Protein AF-A0AA44XN83-F1 (afdb_monomer_lite)

Organism: Acinetobacter baumannii (NCBI:txid470)

Foldseek 3Di:
DDDDDPFDKDWDWDDDPPDDIDIDIDTPDDCPVPDAQPDKDWDWDADPNDTPDIDIDGGD

Secondary structure (DSSP, 8-state):
-PPPP---EEEEEE--TTSS-EEEEEESS--TTSPTTT-EEEEEEEETTEEEEEEEEE--

Sequence (60 aa):
MEGAAVATLTCAALSQSTQKGWLNVKSGASTATWPLGLCQMDIKAVVGGVIQHTETLVFQ

Structure (mmCIF, N/CA/C/O backbone):
data_AF-A0AA44XN83-F1
#
_entry.id   AF-A0AA44XN83-F1
#
loop_
_atom_site.group_PDB
_atom_site.id
_atom_site.type_symbol
_atom_site.label_atom_id
_atom_site.label_alt_id
_atom_site.label_comp_id
_atom_site.label_asym_id
_atom_site.label_entity_id
_atom_site.label_seq_id
_atom_site.pdbx_PDB_ins_code
_atom_site.Cartn_x
_atom_site.Cartn_y
_atom_site.Cartn_z
_atom_site.occupancy
_atom_site.B_iso_or_equiv
_atom_site.auth_seq_id
_atom_site.auth_comp_id
_atom_site.auth_asym_id
_atom_site.auth_atom_id
_atom_site.pdbx_PDB_model_num
ATOM 1 N N . MET A 1 1 ? -0.601 4.055 -22.357 1.00 46.84 1 MET A N 1
ATOM 2 C CA . MET A 1 1 ? 0.137 2.859 -21.902 1.00 46.84 1 MET A CA 1
ATOM 3 C C . MET A 1 1 ? -0.709 2.203 -20.835 1.00 46.84 1 MET A C 1
ATOM 5 O O . MET A 1 1 ? -1.088 2.893 -19.898 1.00 46.84 1 MET A O 1
ATOM 9 N N . GLU A 1 2 ? -1.076 0.938 -21.014 1.00 67.12 2 GLU A N 1
ATOM 10 C CA . GLU A 1 2 ? -1.742 0.172 -19.958 1.00 67.12 2 GLU A CA 1
ATOM 11 C C . GLU A 1 2 ? -0.741 -0.107 -18.833 1.00 67.12 2 GLU A C 1
ATOM 13 O O . GLU A 1 2 ? 0.403 -0.484 -19.092 1.00 67.12 2 GLU A O 1
ATOM 18 N N . GLY A 1 3 ? -1.149 0.136 -17.589 1.00 67.06 3 GLY A N 1
ATOM 19 C CA . GLY A 1 3 ? -0.349 -0.215 -16.421 1.00 67.06 3 GLY A CA 1
ATOM 20 C C . GLY A 1 3 ? -0.379 -1.724 -16.191 1.00 67.06 3 GLY A C 1
ATOM 21 O O . GLY A 1 3 ? -1.434 -2.345 -16.289 1.00 67.06 3 GLY A O 1
ATOM 22 N N . ALA A 1 4 ? 0.769 -2.313 -15.861 1.00 80.88 4 ALA A N 1
ATOM 23 C CA . ALA A 1 4 ? 0.843 -3.692 -15.393 1.00 80.88 4 ALA A CA 1
ATOM 24 C C . ALA A 1 4 ? 0.789 -3.727 -13.860 1.00 80.88 4 ALA A C 1
ATOM 26 O O . ALA A 1 4 ? 1.382 -2.878 -13.192 1.00 80.88 4 ALA A O 1
ATOM 27 N N . ALA A 1 5 ? 0.105 -4.720 -13.289 1.00 80.81 5 ALA A N 1
ATOM 28 C CA . ALA A 1 5 ? 0.158 -4.953 -11.851 1.00 80.81 5 ALA A CA 1
ATOM 29 C C . ALA A 1 5 ? 1.581 -5.379 -11.452 1.00 80.81 5 ALA A C 1
ATOM 31 O O . ALA A 1 5 ? 2.078 -6.402 -11.915 1.00 80.81 5 ALA A O 1
ATOM 32 N N . VAL A 1 6 ? 2.232 -4.591 -10.593 1.00 81.00 6 VAL A N 1
ATOM 33 C CA . VAL A 1 6 ? 3.628 -4.821 -10.170 1.00 81.00 6 VAL A CA 1
ATOM 34 C C . VAL A 1 6 ? 3.751 -5.484 -8.796 1.00 81.00 6 VAL A C 1
ATOM 36 O O . VAL A 1 6 ? 4.799 -6.042 -8.482 1.00 81.00 6 VAL A O 1
ATOM 39 N N . ALA A 1 7 ? 2.699 -5.443 -7.972 1.00 84.75 7 ALA A N 1
ATOM 40 C CA . ALA A 1 7 ? 2.653 -6.113 -6.675 1.00 84.75 7 ALA A CA 1
ATOM 41 C C . ALA A 1 7 ? 1.212 -6.280 -6.169 1.00 84.75 7 ALA A C 1
ATOM 43 O O . ALA A 1 7 ? 0.324 -5.501 -6.511 1.00 84.75 7 ALA A O 1
ATOM 44 N N . THR A 1 8 ? 1.000 -7.267 -5.295 1.00 85.69 8 THR A N 1
ATOM 45 C CA . THR A 1 8 ? -0.207 -7.356 -4.456 1.00 85.69 8 THR A CA 1
ATOM 46 C C . THR A 1 8 ? 0.029 -6.598 -3.153 1.00 85.69 8 THR A C 1
ATOM 48 O O . THR A 1 8 ? 1.098 -6.732 -2.559 1.00 85.69 8 THR A O 1
ATOM 51 N N . LEU A 1 9 ? -0.957 -5.832 -2.685 1.00 85.50 9 LEU A N 1
ATOM 52 C CA . LEU A 1 9 ? -0.929 -5.218 -1.358 1.00 85.50 9 LEU A CA 1
ATOM 53 C C . LEU A 1 9 ? -1.646 -6.122 -0.353 1.00 85.50 9 LEU A C 1
ATOM 55 O O . LEU A 1 9 ? -2.739 -6.619 -0.613 1.00 85.50 9 LEU A O 1
ATOM 59 N N . THR A 1 10 ? -1.035 -6.311 0.809 1.00 85.06 10 THR A N 1
ATOM 60 C CA . THR A 1 10 ? -1.627 -7.019 1.947 1.00 85.06 10 THR A CA 1
ATOM 61 C C . THR A 1 10 ? -2.006 -6.014 3.021 1.00 85.06 10 THR A C 1
ATOM 63 O O . THR A 1 10 ? -1.313 -5.017 3.214 1.00 85.06 10 THR A O 1
ATOM 66 N N . CYS A 1 11 ? -3.118 -6.266 3.705 1.00 83.56 11 CYS A N 1
ATOM 67 C CA . CYS A 1 11 ? -3.638 -5.402 4.753 1.00 83.56 11 CYS A CA 1
ATOM 68 C C . CYS A 1 11 ? -3.814 -6.217 6.033 1.00 83.56 11 CYS A C 1
ATOM 70 O O . CYS A 1 11 ? -4.450 -7.271 6.014 1.00 83.56 11 CYS A O 1
ATOM 72 N N . ALA A 1 12 ? -3.251 -5.733 7.135 1.00 82.12 12 ALA A N 1
ATOM 73 C CA . ALA A 1 12 ? -3.414 -6.336 8.449 1.00 82.12 12 ALA A CA 1
ATOM 74 C C . ALA A 1 12 ? -3.940 -5.294 9.434 1.00 82.12 12 ALA A C 1
ATOM 76 O O . ALA A 1 12 ? -3.436 -4.169 9.487 1.00 82.12 12 ALA A O 1
ATOM 77 N N . ALA A 1 13 ? -4.935 -5.677 10.236 1.00 79.00 13 ALA A N 1
ATOM 78 C CA . ALA A 1 13 ? -5.378 -4.851 11.347 1.00 79.00 13 ALA A CA 1
ATOM 79 C C . ALA A 1 13 ? -4.216 -4.651 12.325 1.00 79.00 13 ALA A C 1
ATOM 81 O O . ALA A 1 13 ? -3.604 -5.613 12.791 1.00 79.00 13 ALA A O 1
ATOM 82 N N . LEU A 1 14 ? -3.920 -3.393 12.632 1.00 76.31 14 LEU A N 1
ATOM 83 C CA . LEU A 1 14 ? -2.951 -3.013 13.640 1.00 76.31 14 LEU A CA 1
ATOM 84 C C . LEU A 1 14 ? -3.720 -2.452 14.835 1.00 76.31 14 LEU A C 1
ATOM 86 O O . LEU A 1 14 ? -4.172 -1.307 14.838 1.00 76.31 14 LEU A O 1
ATOM 90 N N . SER A 1 15 ? -3.886 -3.300 15.848 1.00 69.50 15 SER A N 1
ATOM 91 C CA . SER A 1 15 ? -4.472 -2.911 17.127 1.00 69.50 15 SER A CA 1
ATOM 92 C C . SER A 1 15 ? -3.357 -2.496 18.080 1.00 69.50 15 SER A C 1
ATOM 94 O O . SER A 1 15 ? -2.587 -3.338 18.540 1.00 69.50 15 SER A O 1
ATOM 96 N N . GLN A 1 16 ? -3.274 -1.203 18.386 1.00 65.62 16 GLN A N 1
ATOM 97 C CA . GLN A 1 16 ? -2.445 -0.670 19.466 1.00 65.62 16 GLN A CA 1
ATOM 98 C C . GLN A 1 16 ? -3.374 -0.148 20.560 1.00 65.62 16 GLN A C 1
ATOM 100 O O . GLN A 1 16 ? -4.342 0.549 20.269 1.00 65.62 16 GLN A O 1
ATOM 105 N N . SER A 1 17 ? -3.098 -0.494 21.819 1.00 67.81 17 SER A N 1
ATOM 106 C CA . SER A 1 17 ? -4.000 -0.254 22.958 1.00 67.81 17 SER A CA 1
ATOM 107 C C . SER A 1 17 ? -4.330 1.221 23.226 1.00 67.81 17 SER A C 1
ATOM 109 O O . SER A 1 17 ? -5.248 1.503 23.990 1.00 67.81 17 SER A O 1
ATOM 111 N N . THR A 1 18 ? -3.610 2.161 22.610 1.00 67.44 18 THR A N 1
ATOM 112 C CA . THR A 1 18 ? -3.716 3.605 22.859 1.00 67.44 18 THR A CA 1
ATOM 113 C C . THR A 1 18 ? -4.171 4.428 21.650 1.00 67.44 18 THR A C 1
ATOM 115 O O . THR A 1 18 ? -4.256 5.651 21.758 1.00 67.44 18 THR A O 1
ATOM 118 N N . GLN A 1 19 ? -4.485 3.815 20.502 1.00 58.00 19 GLN A N 1
ATOM 119 C CA . GLN A 1 19 ? -4.916 4.545 19.302 1.00 58.00 19 GLN A CA 1
ATOM 120 C C . GLN A 1 19 ? -6.140 3.904 18.633 1.00 58.00 19 GLN A C 1
ATOM 122 O O . GLN A 1 19 ? -6.331 2.691 18.683 1.00 58.00 19 GLN A O 1
ATOM 127 N N . LYS A 1 20 ? -6.977 4.739 17.988 1.00 66.81 20 LYS A N 1
ATOM 128 C CA . LYS A 1 20 ? -8.082 4.297 17.106 1.00 66.81 20 LYS A CA 1
ATOM 129 C C . LYS A 1 20 ? -7.539 3.270 16.109 1.00 66.81 20 LYS A C 1
ATOM 131 O O . LYS A 1 20 ? -6.454 3.510 15.624 1.00 66.81 20 LYS A O 1
ATOM 136 N N . GLY A 1 21 ? -8.242 2.176 15.806 1.00 70.88 21 GLY A N 1
ATOM 137 C CA . GLY A 1 21 ? -7.694 1.058 15.014 1.00 70.88 21 GLY A CA 1
ATOM 138 C C . GLY A 1 21 ? -7.056 1.467 13.676 1.00 70.88 21 GLY A C 1
ATOM 139 O O . GLY A 1 21 ? -7.638 2.249 12.926 1.00 70.88 21 GLY A O 1
ATOM 140 N N . TRP A 1 22 ? -5.870 0.924 13.384 1.00 73.19 22 TRP A N 1
ATOM 141 C CA . TRP A 1 22 ? -5.104 1.197 12.161 1.00 73.19 22 TRP A CA 1
ATOM 142 C C . TRP A 1 22 ? -5.134 -0.009 11.222 1.00 73.19 22 TRP A C 1
ATOM 144 O O . TRP A 1 22 ? -5.335 -1.149 11.645 1.00 73.19 22 TRP A O 1
ATOM 154 N N . LEU A 1 23 ? -4.866 0.240 9.942 1.00 77.25 23 LEU A N 1
ATOM 155 C CA . LEU A 1 23 ? -4.580 -0.791 8.951 1.00 77.25 23 LEU A CA 1
ATOM 156 C C . LEU A 1 23 ? -3.137 -0.625 8.481 1.00 77.25 23 LEU A C 1
ATOM 158 O O . LEU A 1 23 ? -2.747 0.448 8.030 1.00 77.25 23 LEU A O 1
ATOM 162 N N . ASN A 1 24 ? -2.344 -1.687 8.589 1.00 79.69 24 ASN A N 1
ATOM 163 C CA . ASN A 1 24 ? -0.997 -1.721 8.042 1.00 79.69 24 ASN A CA 1
ATOM 164 C C . ASN A 1 24 ? -1.049 -2.317 6.6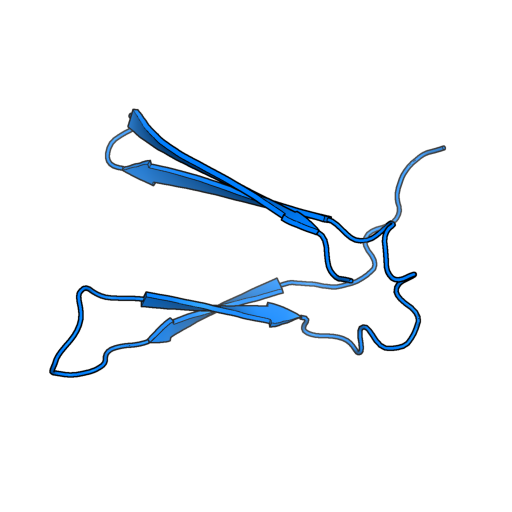34 1.00 79.69 24 ASN A C 1
ATOM 166 O O . ASN A 1 24 ? -1.399 -3.491 6.483 1.00 79.69 24 ASN A O 1
ATOM 170 N N . VAL A 1 25 ? -0.710 -1.515 5.624 1.00 83.94 25 VAL A N 1
ATOM 171 C CA . VAL A 1 25 ? -0.691 -1.935 4.219 1.00 83.94 25 VAL A CA 1
ATOM 172 C C . VAL A 1 25 ? 0.750 -2.154 3.776 1.00 83.94 25 VAL A C 1
ATOM 174 O O . VAL A 1 25 ? 1.579 -1.254 3.881 1.00 83.94 25 VAL A O 1
ATOM 177 N N . LYS A 1 26 ? 1.060 -3.355 3.279 1.00 83.94 26 LYS A N 1
ATOM 178 C CA . LYS A 1 26 ? 2.404 -3.726 2.815 1.00 83.94 26 LYS A CA 1
ATOM 179 C C . LYS A 1 26 ? 2.362 -4.333 1.424 1.00 83.94 26 LYS A C 1
ATOM 181 O O . LYS A 1 26 ? 1.505 -5.169 1.137 1.00 83.94 26 LYS A O 1
ATOM 186 N N . SER A 1 27 ? 3.330 -3.968 0.589 1.00 85.88 27 SER A N 1
ATOM 187 C CA . SER A 1 27 ? 3.576 -4.668 -0.672 1.00 85.88 27 SER A CA 1
ATOM 188 C C . SER A 1 27 ? 4.037 -6.104 -0.415 1.00 85.88 27 SER A C 1
ATOM 190 O O . SER A 1 27 ? 4.868 -6.350 0.457 1.00 85.88 27 SER A O 1
ATOM 192 N N . GLY A 1 28 ? 3.502 -7.046 -1.191 1.00 85.75 28 GLY A N 1
ATOM 193 C CA . GLY A 1 28 ? 3.919 -8.449 -1.210 1.00 85.75 28 GLY A CA 1
ATOM 194 C C . GLY A 1 28 ? 5.176 -8.713 -2.046 1.00 85.75 28 GLY A C 1
ATOM 195 O O . GLY A 1 28 ? 5.692 -9.826 -2.024 1.00 85.75 28 GLY A O 1
ATOM 196 N N . ALA A 1 29 ? 5.674 -7.709 -2.772 1.00 87.38 29 ALA A N 1
ATOM 197 C CA . ALA A 1 29 ? 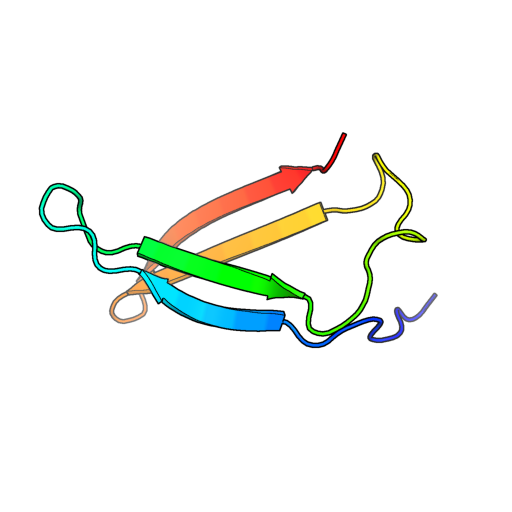6.923 -7.762 -3.530 1.00 87.38 29 ALA A CA 1
ATOM 198 C C . ALA A 1 29 ? 7.819 -6.558 -3.196 1.00 87.38 29 ALA A C 1
ATOM 200 O O . ALA A 1 29 ? 7.344 -5.538 -2.689 1.00 87.38 29 ALA A O 1
ATOM 201 N N . SER A 1 30 ? 9.118 -6.670 -3.489 1.00 86.12 30 SER A N 1
ATOM 202 C CA . SER A 1 30 ? 10.060 -5.563 -3.297 1.00 86.12 30 SER A CA 1
ATOM 203 C C . SER A 1 30 ? 9.656 -4.348 -4.133 1.00 86.12 30 SER A C 1
ATOM 205 O O . SER A 1 30 ? 9.413 -4.465 -5.332 1.00 86.12 30 SER A O 1
ATOM 207 N N . THR A 1 31 ? 9.634 -3.176 -3.503 1.00 86.38 31 THR A N 1
ATOM 208 C CA . THR A 1 31 ? 9.400 -1.886 -4.164 1.00 86.38 31 THR A CA 1
ATOM 209 C C . THR A 1 31 ? 10.711 -1.176 -4.513 1.00 86.38 31 THR A C 1
ATOM 211 O O . THR A 1 31 ? 10.702 0.001 -4.839 1.00 86.38 31 THR A O 1
ATOM 214 N N . ALA A 1 32 ? 11.864 -1.851 -4.448 1.00 87.25 32 ALA A N 1
ATOM 215 C CA . ALA A 1 32 ? 13.168 -1.205 -4.646 1.00 87.25 32 ALA A CA 1
ATOM 216 C C . ALA A 1 32 ? 13.360 -0.591 -6.047 1.00 87.25 32 ALA A C 1
ATOM 218 O O . ALA A 1 32 ? 14.160 0.323 -6.214 1.00 87.25 32 ALA A O 1
ATOM 219 N N . THR A 1 33 ? 12.641 -1.088 -7.055 1.00 86.38 33 THR A N 1
ATOM 220 C CA . THR A 1 33 ? 12.704 -0.583 -8.437 1.00 86.38 33 THR A CA 1
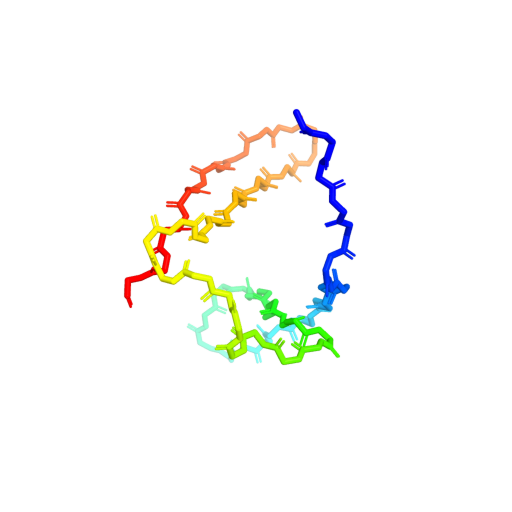ATOM 221 C C . THR A 1 33 ? 11.622 0.447 -8.748 1.00 86.38 33 THR A C 1
ATOM 223 O O . THR A 1 33 ? 11.490 0.873 -9.894 1.00 86.38 33 THR A O 1
ATOM 226 N N . TRP A 1 34 ? 10.797 0.799 -7.763 1.00 86.88 34 TRP A N 1
ATOM 227 C CA . TRP A 1 34 ? 9.694 1.733 -7.933 1.00 86.88 34 TRP A CA 1
ATOM 228 C C . TRP A 1 34 ? 10.261 3.156 -8.005 1.00 86.88 34 TRP A C 1
ATOM 230 O O . TRP A 1 34 ? 10.955 3.566 -7.071 1.00 86.88 34 TRP A O 1
ATOM 240 N N . PRO A 1 35 ? 10.030 3.909 -9.096 1.00 82.94 35 PRO A N 1
ATOM 241 C CA . PRO A 1 35 ? 10.643 5.221 -9.242 1.00 82.94 35 PRO A CA 1
ATOM 242 C C . PRO A 1 35 ? 10.088 6.210 -8.208 1.00 82.94 35 PRO A C 1
ATOM 244 O O . PRO A 1 35 ? 8.901 6.547 -8.223 1.00 82.94 35 PRO A O 1
ATOM 247 N N . LEU A 1 36 ? 10.962 6.703 -7.329 1.00 83.44 36 LEU A N 1
ATOM 248 C CA . LEU A 1 36 ? 10.633 7.768 -6.378 1.00 83.44 36 LEU A CA 1
ATOM 249 C C . LEU A 1 36 ? 10.105 9.007 -7.120 1.00 83.44 36 LEU A C 1
ATOM 251 O O . LEU A 1 36 ? 10.532 9.308 -8.236 1.00 83.44 36 LEU A O 1
ATOM 255 N N . GLY A 1 37 ? 9.128 9.695 -6.528 1.00 80.38 37 GLY A N 1
ATOM 256 C CA . GLY A 1 37 ? 8.439 10.842 -7.131 1.00 80.38 37 GLY A CA 1
ATOM 257 C C . GLY A 1 37 ? 7.414 10.500 -8.221 1.00 80.38 37 GLY A C 1
ATOM 258 O O . GLY A 1 37 ? 6.606 11.358 -8.569 1.00 80.38 37 GLY A O 1
ATOM 259 N N . LEU A 1 38 ? 7.400 9.265 -8.734 1.00 79.75 38 LEU A N 1
ATOM 260 C CA . LEU A 1 38 ? 6.367 8.769 -9.658 1.00 79.75 38 LEU A CA 1
ATOM 261 C C . LEU A 1 38 ? 5.454 7.725 -9.008 1.00 79.75 38 LEU A C 1
ATOM 263 O O . LEU A 1 38 ? 4.395 7.403 -9.546 1.00 79.75 38 LEU A O 1
ATOM 267 N N . CYS A 1 39 ? 5.854 7.191 -7.855 1.00 81.94 39 CYS A N 1
ATOM 268 C CA . CYS A 1 39 ? 5.029 6.279 -7.084 1.00 81.94 39 CYS A CA 1
ATOM 269 C C . CYS A 1 39 ? 4.065 7.040 -6.179 1.00 81.94 39 CYS A C 1
ATOM 271 O O . CYS A 1 39 ? 4.469 7.818 -5.313 1.00 81.94 39 CYS A O 1
ATOM 273 N N . GLN A 1 40 ? 2.784 6.749 -6.379 1.00 79.81 40 GLN A N 1
ATOM 274 C CA . GLN A 1 40 ? 1.666 7.337 -5.663 1.00 79.81 40 GLN A CA 1
ATOM 275 C C . GLN A 1 40 ? 0.783 6.231 -5.077 1.00 79.81 40 GLN A C 1
ATOM 277 O O . GLN A 1 40 ? 0.570 5.197 -5.715 1.00 79.81 40 GLN A O 1
ATOM 282 N N . MET A 1 41 ? 0.250 6.457 -3.877 1.00 80.25 41 MET A N 1
ATOM 283 C CA . MET A 1 41 ? -0.803 5.637 -3.285 1.00 80.25 41 MET A CA 1
ATOM 284 C C . MET A 1 41 ? -2.027 6.499 -2.994 1.00 80.25 41 MET A C 1
ATOM 286 O O . MET A 1 41 ? -1.942 7.446 -2.217 1.00 80.25 41 MET A O 1
ATOM 290 N N . ASP A 1 42 ? -3.166 6.123 -3.572 1.00 74.62 42 ASP A N 1
ATOM 291 C CA . ASP A 1 42 ? -4.459 6.727 -3.264 1.00 74.62 42 ASP A CA 1
ATOM 292 C C . ASP A 1 42 ? -5.220 5.837 -2.278 1.00 74.62 42 ASP A C 1
ATOM 294 O O . ASP A 1 42 ? -5.568 4.692 -2.583 1.00 74.62 42 ASP A O 1
ATOM 298 N N . ILE A 1 43 ? -5.478 6.353 -1.075 1.00 76.38 43 ILE A N 1
ATOM 299 C CA . ILE A 1 43 ? -6.252 5.648 -0.049 1.00 76.38 43 ILE A CA 1
ATOM 300 C C . ILE A 1 43 ? -7.642 6.257 0.010 1.00 76.38 43 ILE A C 1
ATOM 302 O O . ILE A 1 43 ? -7.799 7.418 0.372 1.00 76.38 43 ILE A O 1
ATOM 306 N N . LYS A 1 44 ? -8.664 5.447 -0.279 1.00 74.06 44 LYS A N 1
ATOM 307 C CA . LYS A 1 44 ? -10.073 5.828 -0.155 1.00 74.06 44 LYS A CA 1
ATOM 308 C C . LYS A 1 44 ? -10.754 4.988 0.918 1.00 74.06 44 LYS A C 1
ATOM 310 O O . LYS A 1 44 ? -10.967 3.792 0.731 1.00 74.06 44 LYS A O 1
ATOM 315 N N . ALA A 1 45 ? -11.145 5.622 2.020 1.00 74.62 45 ALA A N 1
ATOM 316 C CA . ALA A 1 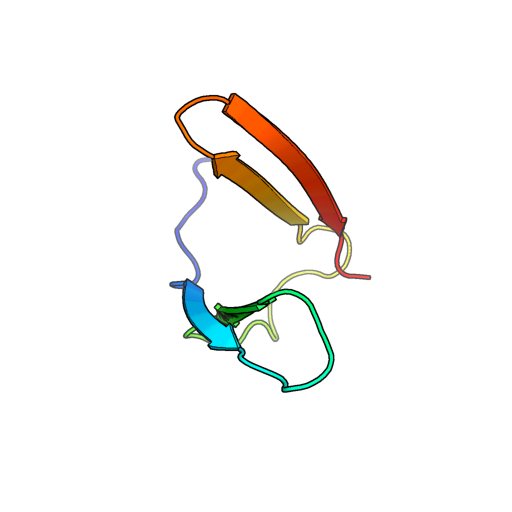45 ? -11.920 4.969 3.071 1.00 74.62 45 ALA A CA 1
ATOM 317 C C . ALA A 1 45 ? -13.420 5.196 2.846 1.00 74.62 45 ALA A C 1
ATOM 319 O O . ALA A 1 45 ? -13.882 6.339 2.780 1.00 74.62 45 ALA A O 1
ATOM 320 N N . VAL A 1 46 ? -14.185 4.106 2.754 1.00 75.25 46 VAL A N 1
ATOM 321 C CA . VAL A 1 46 ? -15.649 4.136 2.641 1.00 75.25 46 VAL A CA 1
ATOM 322 C C . VAL A 1 46 ? -16.252 3.400 3.833 1.00 75.25 46 VAL A C 1
ATOM 324 O O . VAL A 1 46 ? -15.977 2.220 4.032 1.00 75.25 46 VAL A O 1
ATOM 327 N N . VAL A 1 47 ? -17.085 4.083 4.618 1.00 78.00 47 VAL A N 1
ATOM 328 C CA . VAL A 1 47 ? -17.760 3.522 5.799 1.00 78.00 47 VAL A CA 1
ATOM 329 C C . VAL A 1 47 ? -19.263 3.650 5.595 1.00 78.00 47 VAL A C 1
ATOM 331 O O . VAL A 1 47 ? -19.770 4.755 5.417 1.00 78.00 47 VAL A O 1
ATOM 334 N N . GLY A 1 48 ? -19.977 2.520 5.561 1.00 83.69 48 GLY A N 1
ATOM 335 C CA . GLY A 1 48 ? -21.428 2.510 5.327 1.00 83.69 48 GLY A CA 1
ATOM 336 C C 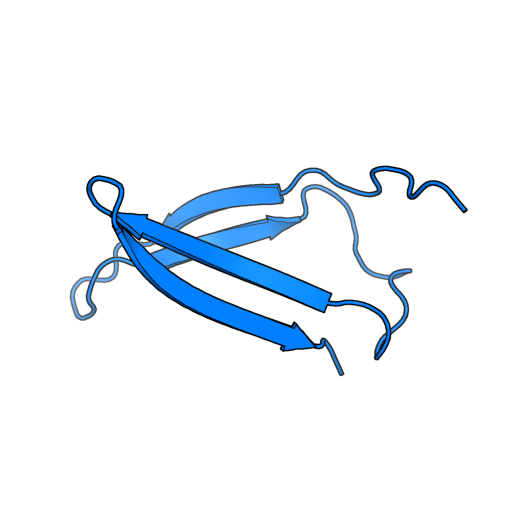. GLY A 1 48 ? -21.845 3.131 3.986 1.00 83.69 48 GLY A C 1
ATOM 337 O O . GLY A 1 48 ? -22.897 3.751 3.903 1.00 83.69 48 GLY A O 1
ATOM 338 N N . GLY A 1 49 ? -21.001 3.032 2.953 1.00 82.56 49 GLY A N 1
ATOM 339 C CA . GLY A 1 49 ? -21.241 3.640 1.637 1.00 82.56 49 GLY A CA 1
ATOM 340 C C . GLY A 1 49 ? -20.834 5.116 1.516 1.00 82.56 49 GLY A C 1
ATOM 341 O O . GLY A 1 49 ? -20.819 5.643 0.407 1.00 82.56 49 GLY A O 1
ATOM 342 N N . VAL A 1 50 ? -20.439 5.773 2.612 1.00 79.31 50 VAL A N 1
ATOM 343 C CA . VAL A 1 50 ? -19.980 7.171 2.610 1.00 79.31 50 VAL A CA 1
ATOM 344 C C . VAL A 1 50 ? -18.460 7.231 2.530 1.00 79.31 50 VAL A C 1
ATOM 346 O O . VAL A 1 50 ? -17.763 6.579 3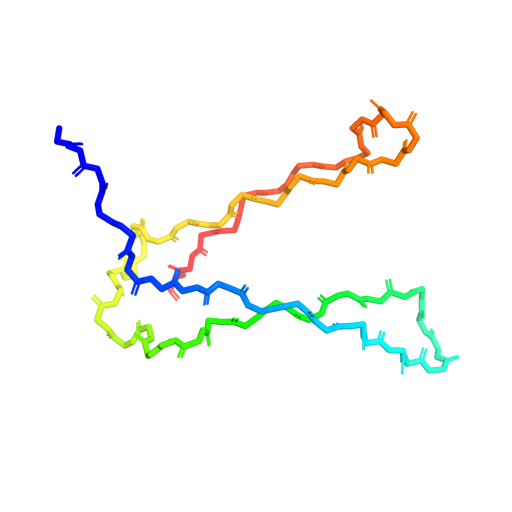.309 1.00 79.31 50 VAL A O 1
ATOM 349 N N . ILE A 1 51 ? -17.940 8.038 1.605 1.00 81.25 51 ILE A N 1
ATOM 350 C CA . ILE A 1 51 ? -16.506 8.326 1.506 1.00 81.25 51 ILE A CA 1
ATOM 351 C C . ILE A 1 51 ? -16.136 9.242 2.668 1.00 81.25 51 ILE A C 1
ATOM 353 O O . ILE A 1 51 ? -16.606 10.373 2.738 1.00 81.25 51 ILE A O 1
ATOM 357 N N . GLN A 1 52 ? -15.311 8.743 3.579 1.00 72.25 52 GLN A N 1
ATOM 358 C CA . GLN A 1 52 ? -14.873 9.499 4.753 1.00 72.25 52 GLN A CA 1
ATOM 359 C C . GLN A 1 52 ? -13.550 10.220 4.499 1.00 72.25 52 GLN A C 1
ATOM 361 O O . GLN A 1 52 ? -13.280 11.248 5.112 1.00 72.25 52 GLN A O 1
ATOM 366 N N . HIS A 1 53 ? -12.708 9.681 3.613 1.00 71.62 53 HIS A N 1
ATOM 367 C CA . HIS A 1 53 ? -11.360 10.194 3.429 1.00 71.62 53 HIS A CA 1
ATOM 368 C C . HIS A 1 53 ? -10.768 9.786 2.081 1.00 71.62 53 HIS A C 1
ATOM 370 O O . HIS A 1 53 ? -11.014 8.679 1.588 1.00 71.62 53 HIS A O 1
ATOM 376 N N . THR A 1 54 ? -9.988 10.686 1.491 1.00 69.00 54 THR A N 1
ATOM 377 C CA . THR A 1 54 ? -9.119 10.412 0.347 1.00 69.00 54 THR A CA 1
ATOM 378 C C . THR A 1 54 ? -7.792 11.108 0.601 1.00 69.00 54 THR A C 1
ATOM 380 O O . THR A 1 54 ? -7.785 12.324 0.769 1.00 69.00 54 THR A O 1
ATOM 383 N N . GLU A 1 55 ? -6.701 10.347 0.635 1.00 76.88 55 GLU A N 1
ATOM 384 C CA . GLU A 1 55 ? -5.348 10.908 0.595 1.00 76.88 55 GLU A CA 1
ATOM 385 C C . GLU A 1 55 ? -4.563 10.326 -0.560 1.00 76.88 55 GLU A C 1
ATOM 387 O O . GLU A 1 55 ? -4.730 9.158 -0.921 1.00 76.88 55 GLU A O 1
ATOM 392 N N . THR A 1 56 ? -3.664 11.157 -1.065 1.00 75.19 56 THR A N 1
ATOM 393 C CA . THR A 1 56 ? -2.673 10.804 -2.060 1.00 75.19 56 THR A CA 1
ATOM 394 C C . THR A 1 56 ? -1.304 10.926 -1.406 1.00 75.19 56 THR A C 1
ATOM 396 O O . THR A 1 56 ? -0.852 12.030 -1.104 1.00 75.19 56 THR A O 1
ATOM 399 N N . LEU A 1 57 ? -0.640 9.794 -1.177 1.00 75.62 57 LEU A N 1
ATOM 400 C CA . LEU A 1 57 ? 0.731 9.768 -0.680 1.00 75.62 57 LEU A CA 1
ATOM 401 C C . LEU A 1 57 ? 1.687 9.625 -1.862 1.00 75.62 57 LEU A C 1
ATOM 403 O O . LEU A 1 57 ? 1.603 8.652 -2.611 1.00 75.62 57 LEU A O 1
ATOM 407 N N . VAL A 1 58 ? 2.606 10.577 -2.009 1.00 75.94 58 VAL A N 1
ATOM 408 C CA . VAL A 1 58 ? 3.727 10.484 -2.952 1.00 75.94 58 VAL A CA 1
ATOM 409 C C . VAL A 1 58 ? 4.965 10.060 -2.177 1.00 75.94 58 VAL A C 1
ATOM 411 O O . VAL A 1 58 ? 5.323 10.687 -1.181 1.00 75.94 58 VAL A O 1
ATOM 414 N N . PHE A 1 59 ? 5.618 8.995 -2.632 1.00 73.25 59 PHE A N 1
ATOM 415 C CA . PHE A 1 59 ? 6.859 8.522 -2.024 1.00 73.25 59 PHE A CA 1
ATOM 416 C C . PHE A 1 59 ? 8.031 9.330 -2.598 1.00 73.25 59 PHE A C 1
ATOM 418 O O . PHE A 1 59 ? 8.277 9.278 -3.807 1.00 73.25 59 PHE A O 1
ATOM 425 N N . GLN A 1 60 ? 8.702 10.108 -1.740 1.00 71.06 60 GLN A N 1
ATOM 426 C CA . GLN A 1 60 ? 9.873 10.929 -2.077 1.00 71.06 60 GLN A CA 1
ATOM 427 C C . GLN A 1 60 ? 11.177 10.213 -1.741 1.00 71.06 60 GLN A C 1
ATOM 429 O O . GLN A 1 60 ? 11.229 9.559 -0.674 1.00 71.06 60 GLN A O 1
#

Radius of gyration: 14.17 Å; chains: 1; bounding box: 35×19×45 Å

pLDDT: mean 77.51, std 7.77, range [46.84, 87.38]